Protein AF-A0A966FH39-F1 (afdb_monomer_lite)

Foldseek 3Di:
DDDDDDDDDPDDPPPPPPDDDDDDPPPVVLPQDWKDWDWDWDAQDPQKIKIKIFIPAFFDPPQADPVQKDKDQWDKDDWDDPDRGMIMIMTRGNDQKMKIKGDWQRTGHPSRHTRHDMYMDMDGRDPDPDDDDDDDDPPPPPPPPPDPDDDPPDPPDPDDDD

Secondary structure (DSSP, 8-state):
--------------------------------PPP-EEEEEPPPBTTBEEEEEEESSPBPTT---GGG-EEESEEEEEEEEEETTEEEEEEEESSSEEEEEE-TTS-BBTT-PBP-S-EEEEEE----SS-----S--------------------------

Structure (mmCIF, N/CA/C/O backbone):
data_AF-A0A966FH39-F1
#
_entry.id   AF-A0A966FH39-F1
#
loop_
_atom_site.group_PDB
_atom_site.id
_atom_site.type_symbol
_atom_site.label_atom_id
_atom_site.label_alt_id
_atom_site.label_comp_id
_atom_site.label_asym_id
_atom_site.label_entity_id
_atom_site.label_seq_id
_atom_site.pdbx_PDB_ins_code
_atom_site.Cartn_x
_atom_site.Cartn_y
_atom_site.Cartn_z
_atom_site.occupancy
_atom_site.B_iso_or_equiv
_atom_site.auth_seq_id
_atom_site.auth_comp_id
_atom_site.auth_asym_id
_atom_site.auth_atom_id
_atom_site.pdbx_PDB_model_num
ATOM 1 N N . MET A 1 1 ? 26.822 64.913 -36.883 1.00 42.3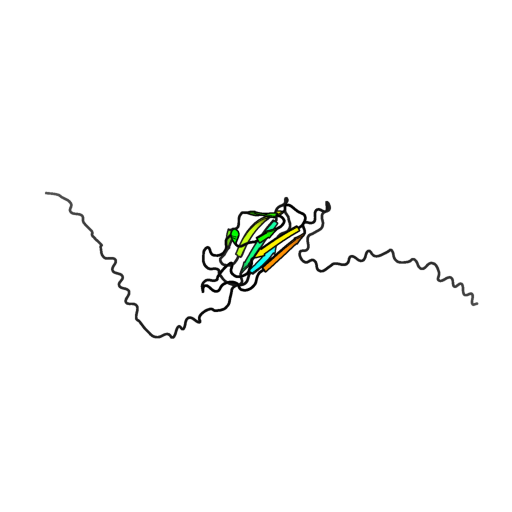4 1 MET A N 1
ATOM 2 C CA . MET A 1 1 ? 25.726 63.938 -37.001 1.00 42.34 1 MET A CA 1
ATOM 3 C C . MET A 1 1 ? 26.036 62.758 -36.101 1.00 42.34 1 MET A C 1
ATOM 5 O O . MET A 1 1 ? 26.678 61.799 -36.501 1.00 42.34 1 MET A O 1
ATOM 9 N N . ASP A 1 2 ? 25.651 62.903 -34.849 1.00 48.69 2 ASP A N 1
ATOM 10 C CA . ASP A 1 2 ? 25.350 61.821 -33.927 1.00 48.69 2 ASP A CA 1
ATOM 11 C C . ASP A 1 2 ? 24.225 60.941 -34.497 1.00 48.69 2 ASP A C 1
ATOM 13 O O . ASP A 1 2 ? 23.175 61.457 -34.869 1.00 48.69 2 ASP A O 1
ATOM 17 N N . HIS A 1 3 ? 24.432 59.624 -34.565 1.00 37.72 3 HIS A N 1
ATOM 18 C CA . HIS A 1 3 ? 23.411 58.666 -34.138 1.00 37.72 3 HIS A CA 1
ATOM 19 C C . HIS A 1 3 ? 23.969 57.248 -33.955 1.00 37.72 3 HIS A C 1
ATOM 21 O O . HIS A 1 3 ? 24.746 56.723 -34.747 1.00 37.72 3 HIS A O 1
ATOM 27 N N . PHE A 1 4 ? 23.527 56.675 -32.842 1.00 50.47 4 PHE A N 1
ATOM 28 C CA . PHE A 1 4 ? 23.695 55.329 -32.314 1.00 50.47 4 PHE A CA 1
ATOM 29 C C . PHE A 1 4 ? 23.419 54.206 -33.331 1.00 50.47 4 PHE A C 1
ATOM 31 O O . PHE A 1 4 ? 22.412 54.239 -34.031 1.00 50.47 4 PHE A O 1
ATOM 38 N N . GLY A 1 5 ? 24.226 53.140 -33.296 1.00 47.72 5 GLY A N 1
ATOM 39 C CA . GLY A 1 5 ? 23.972 51.891 -34.023 1.00 47.72 5 GLY A CA 1
ATOM 40 C C . GLY A 1 5 ? 24.351 50.660 -33.199 1.00 47.72 5 GLY A C 1
ATOM 41 O O . GLY A 1 5 ? 25.388 50.049 -33.422 1.00 47.72 5 GLY A O 1
ATOM 42 N N . LYS A 1 6 ? 23.512 50.309 -32.218 1.00 52.12 6 LYS A N 1
ATOM 43 C CA . LYS A 1 6 ? 23.516 49.004 -31.535 1.00 52.12 6 LYS A CA 1
ATOM 44 C C . LYS A 1 6 ? 23.023 47.930 -32.506 1.00 52.12 6 LYS A C 1
ATOM 46 O O . LYS A 1 6 ? 21.920 48.090 -33.007 1.00 52.12 6 LYS A O 1
ATOM 51 N N . THR A 1 7 ? 23.729 46.807 -32.654 1.00 44.34 7 THR A N 1
ATOM 52 C CA . THR A 1 7 ? 23.124 45.457 -32.661 1.00 44.34 7 THR A CA 1
ATOM 53 C C . THR A 1 7 ? 24.218 44.416 -32.386 1.00 44.34 7 THR A C 1
ATOM 55 O O . THR A 1 7 ? 25.069 44.147 -33.226 1.00 44.34 7 THR A O 1
ATOM 58 N N . PHE A 1 8 ? 24.196 43.834 -31.188 1.00 50.56 8 PHE A N 1
ATOM 59 C CA . PHE A 1 8 ? 24.946 42.632 -30.828 1.00 50.56 8 PHE A CA 1
ATOM 60 C C . PHE A 1 8 ? 24.008 41.452 -31.129 1.00 50.56 8 PHE A C 1
ATOM 62 O O . PHE A 1 8 ? 23.014 41.286 -30.425 1.00 50.56 8 PHE A O 1
ATOM 69 N N . ILE A 1 9 ? 24.257 40.675 -32.187 1.00 50.03 9 ILE A N 1
ATOM 70 C CA . ILE A 1 9 ? 23.562 39.395 -32.404 1.00 50.03 9 ILE A CA 1
ATOM 71 C C . ILE A 1 9 ? 24.564 38.278 -32.109 1.00 50.03 9 ILE A C 1
ATOM 73 O O . ILE A 1 9 ? 25.322 37.870 -32.983 1.00 50.03 9 ILE A O 1
ATOM 77 N N . LEU A 1 10 ? 24.570 37.777 -30.870 1.00 44.41 10 LEU A N 1
ATOM 78 C CA . LEU A 1 10 ? 25.047 36.420 -30.592 1.00 44.41 10 LEU A CA 1
ATOM 79 C C . LEU A 1 10 ? 23.887 35.473 -30.897 1.00 44.41 10 LEU A C 1
ATOM 81 O O . LEU A 1 10 ? 23.001 35.275 -30.073 1.00 44.41 10 LEU A O 1
ATOM 85 N N . SER A 1 11 ? 23.885 34.907 -32.098 1.00 63.06 11 SER A N 1
ATOM 86 C CA . SER A 1 11 ? 22.965 33.840 -32.480 1.00 63.06 11 SER A CA 1
ATOM 87 C C . SER A 1 11 ? 23.739 32.774 -33.229 1.00 63.06 11 SER A C 1
ATOM 89 O O . SER A 1 11 ? 23.832 32.845 -34.445 1.00 63.06 11 SER A O 1
ATOM 91 N N . THR A 1 12 ? 24.272 31.807 -32.482 1.00 44.66 12 THR A N 1
ATOM 92 C CA . THR A 1 12 ? 24.313 30.380 -32.845 1.00 44.66 12 THR A CA 1
ATOM 93 C C . THR A 1 12 ? 24.775 29.597 -31.615 1.00 44.66 12 THR A C 1
ATOM 95 O O . THR A 1 12 ? 25.971 29.443 -31.374 1.00 44.66 12 THR A O 1
ATOM 98 N N . CYS A 1 13 ? 23.830 29.088 -30.823 1.00 37.22 13 CYS A N 1
ATOM 99 C CA . CYS A 1 13 ? 24.097 28.010 -29.871 1.00 37.22 13 CYS A CA 1
ATOM 100 C C . CYS A 1 13 ? 24.200 26.696 -30.665 1.00 37.22 13 CYS A C 1
ATOM 102 O O . CYS A 1 13 ? 23.274 25.891 -30.681 1.00 37.22 13 CYS A O 1
ATOM 104 N N . ALA A 1 14 ? 25.286 26.525 -31.421 1.00 50.12 14 ALA A N 1
ATOM 105 C CA . ALA A 1 14 ? 25.568 25.293 -32.148 1.00 50.12 14 ALA A CA 1
ATOM 106 C C . ALA A 1 14 ? 26.496 24.414 -31.300 1.00 50.12 14 ALA A C 1
ATOM 108 O O . ALA A 1 14 ? 27.688 24.297 -31.573 1.00 50.12 14 ALA A O 1
ATOM 109 N N . LEU A 1 15 ? 25.948 23.794 -30.251 1.00 38.47 15 LEU A N 1
ATOM 110 C CA . LEU A 1 15 ? 26.581 22.634 -29.622 1.00 38.47 15 LEU A CA 1
ATOM 111 C C . LEU A 1 15 ? 26.320 21.407 -30.504 1.00 38.47 15 LEU A C 1
ATOM 113 O O . LEU A 1 15 ? 25.442 20.595 -30.234 1.00 38.47 15 LEU A O 1
ATOM 117 N N . ALA A 1 16 ? 27.101 21.265 -31.574 1.00 48.22 16 ALA A N 1
ATOM 118 C CA . ALA A 1 16 ? 27.318 19.959 -32.180 1.00 48.22 16 ALA A CA 1
ATOM 119 C C . ALA A 1 16 ? 28.343 19.224 -31.306 1.00 48.22 16 ALA A C 1
ATOM 121 O O . ALA A 1 16 ? 29.545 19.252 -31.564 1.00 48.22 16 ALA A O 1
ATOM 122 N N . ALA A 1 17 ? 27.871 18.625 -30.212 1.00 45.34 17 ALA A N 1
ATOM 123 C CA . ALA A 1 17 ? 28.667 17.656 -29.482 1.00 45.34 17 ALA A CA 1
ATOM 124 C C . ALA A 1 17 ? 28.794 16.413 -30.370 1.00 45.34 17 ALA A C 1
ATOM 126 O O . ALA A 1 17 ? 27.875 15.603 -30.474 1.00 45.34 17 ALA A O 1
ATOM 127 N N . SER A 1 18 ? 29.933 16.302 -31.050 1.00 50.22 18 SER A N 1
ATOM 128 C CA . SER A 1 18 ? 30.400 15.079 -31.690 1.00 50.22 18 SER A CA 1
ATOM 129 C C . SER A 1 18 ? 30.499 13.980 -30.632 1.00 50.22 18 SER A C 1
ATOM 131 O O . SER A 1 18 ? 31.521 13.858 -29.958 1.00 50.22 18 SER A O 1
ATOM 133 N N . LEU A 1 19 ? 29.436 13.196 -30.445 1.00 46.41 19 LEU A N 1
ATOM 134 C CA . LEU A 1 19 ? 29.498 12.026 -29.582 1.00 46.41 19 LEU A CA 1
ATOM 135 C C . LEU A 1 19 ? 30.052 10.862 -30.404 1.00 46.41 19 LEU A C 1
ATOM 137 O O . LEU A 1 19 ? 29.390 10.314 -31.284 1.00 46.41 19 LEU A O 1
ATOM 141 N N . LEU A 1 20 ? 31.318 10.555 -30.137 1.00 46.91 20 LEU A N 1
ATOM 142 C CA . LEU A 1 20 ? 32.035 9.388 -30.628 1.00 46.91 20 LEU A CA 1
ATOM 143 C C . LEU A 1 20 ? 31.190 8.130 -30.396 1.00 46.91 20 LEU A C 1
ATOM 145 O O . LEU A 1 20 ? 30.851 7.785 -29.265 1.00 46.91 20 LEU A O 1
ATOM 149 N N . ILE A 1 21 ? 30.854 7.455 -31.488 1.00 62.19 21 ILE A N 1
ATOM 150 C CA . ILE A 1 21 ? 30.258 6.127 -31.473 1.00 62.19 21 ILE A CA 1
ATOM 151 C C . ILE A 1 21 ? 31.360 5.089 -31.223 1.00 62.19 21 ILE A C 1
ATOM 153 O O . ILE A 1 21 ? 32.401 5.107 -31.878 1.00 62.19 21 ILE A O 1
ATOM 157 N N . SER A 1 22 ? 31.036 4.139 -30.343 1.00 67.50 22 SER A N 1
ATOM 158 C CA . SER A 1 22 ? 31.630 2.805 -30.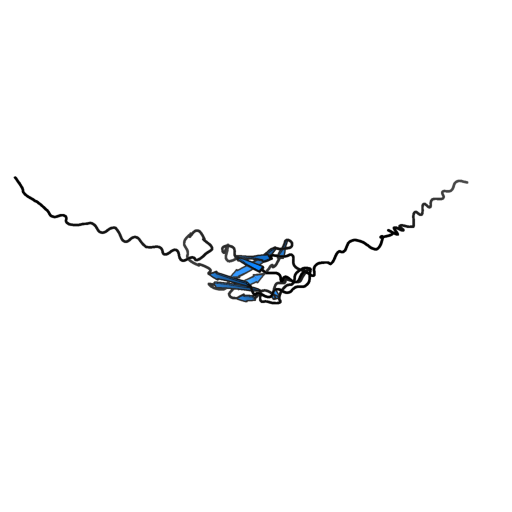175 1.00 67.50 22 SER A CA 1
ATOM 159 C C . SER A 1 22 ? 32.711 2.606 -29.101 1.00 67.50 22 SER A C 1
ATOM 161 O O . SER A 1 22 ? 33.612 3.416 -28.917 1.00 67.50 22 SER A O 1
ATOM 163 N N . ALA A 1 23 ? 32.622 1.423 -28.476 1.00 58.34 23 ALA A N 1
ATOM 164 C CA . ALA A 1 23 ? 33.556 0.773 -27.549 1.00 58.34 23 ALA A CA 1
ATOM 165 C C . ALA A 1 23 ? 33.416 1.054 -26.036 1.00 58.34 23 ALA A C 1
ATOM 167 O O . ALA A 1 23 ? 34.362 1.423 -25.350 1.00 58.34 23 ALA A O 1
ATOM 168 N N . CYS A 1 24 ? 32.265 0.686 -25.479 1.00 48.34 24 CYS A N 1
ATOM 169 C CA . CYS A 1 24 ? 32.246 -0.198 -24.311 1.00 48.34 24 CYS A CA 1
ATOM 170 C C . CYS A 1 24 ? 31.037 -1.120 -24.479 1.00 48.34 24 CYS A C 1
ATOM 172 O O . CYS A 1 24 ? 29.958 -0.647 -24.826 1.00 48.34 24 CYS A O 1
ATOM 174 N N . GLY A 1 25 ? 31.219 -2.429 -24.316 1.00 51.03 25 GLY A N 1
ATOM 175 C CA . GLY A 1 25 ? 30.153 -3.429 -24.374 1.00 51.03 25 GLY A CA 1
ATOM 176 C C . GLY A 1 25 ? 29.161 -3.276 -23.222 1.00 51.03 25 GLY A C 1
ATOM 177 O O . GLY A 1 25 ? 29.096 -4.130 -22.347 1.00 51.03 25 GLY A O 1
ATOM 178 N N . GLY A 1 26 ? 28.393 -2.190 -23.216 1.00 53.69 26 GLY A N 1
ATOM 179 C CA . GLY A 1 26 ? 27.252 -1.992 -22.340 1.00 53.69 26 GLY A CA 1
ATOM 180 C C . GLY A 1 26 ? 26.084 -2.806 -22.865 1.00 53.69 26 GLY A C 1
ATOM 181 O O . GLY A 1 26 ? 25.132 -2.253 -23.404 1.00 53.69 26 GLY A O 1
ATOM 182 N N . GLY A 1 27 ? 26.158 -4.130 -22.736 1.00 50.12 27 GLY A N 1
ATOM 183 C CA . GLY A 1 27 ? 24.926 -4.883 -22.604 1.00 50.12 27 GLY A CA 1
ATOM 184 C C . GLY A 1 27 ? 24.245 -4.320 -21.368 1.00 50.12 27 GLY A C 1
ATOM 185 O O . GLY A 1 27 ? 24.687 -4.609 -20.258 1.00 50.12 27 GLY A O 1
ATOM 186 N N . SER A 1 28 ? 23.242 -3.456 -21.545 1.00 58.22 28 SER A N 1
ATOM 187 C CA . SER A 1 28 ? 22.274 -3.197 -20.489 1.00 58.22 28 SER A CA 1
ATOM 188 C C . SER A 1 28 ? 21.752 -4.571 -20.125 1.00 58.22 28 SER A C 1
ATOM 190 O O . SER A 1 28 ? 21.013 -5.164 -20.911 1.00 58.22 28 SER A O 1
ATOM 192 N N . ALA A 1 29 ? 22.245 -5.140 -19.025 1.00 65.12 29 ALA A N 1
ATOM 193 C CA . ALA A 1 29 ? 21.696 -6.371 -18.501 1.00 65.12 29 ALA A CA 1
ATOM 194 C C . ALA A 1 29 ? 20.199 -6.102 -18.390 1.00 65.12 29 ALA A C 1
ATOM 196 O O . ALA A 1 29 ? 19.802 -5.185 -17.672 1.00 65.12 29 ALA A O 1
ATOM 197 N N . THR A 1 30 ? 19.401 -6.777 -19.220 1.00 79.50 30 THR A N 1
ATOM 198 C CA . THR A 1 30 ? 17.959 -6.586 -19.206 1.00 79.50 30 THR A CA 1
ATOM 199 C C . THR A 1 30 ? 17.521 -6.963 -17.808 1.00 79.50 30 THR A C 1
ATOM 201 O O . THR A 1 30 ? 17.665 -8.115 -17.391 1.00 79.50 30 THR A O 1
ATOM 204 N N . ASP A 1 31 ? 17.094 -5.964 -17.053 1.00 87.06 31 ASP A N 1
ATOM 205 C CA . ASP A 1 31 ? 16.553 -6.190 -15.735 1.00 87.06 31 ASP A CA 1
ATOM 206 C C . ASP A 1 31 ? 15.247 -6.949 -15.931 1.00 87.06 31 ASP A C 1
ATOM 208 O O . ASP A 1 31 ? 14.328 -6.460 -16.576 1.00 87.06 31 ASP A O 1
ATOM 212 N N . THR A 1 32 ? 15.219 -8.183 -15.441 1.00 90.69 32 THR A N 1
ATOM 213 C CA . THR A 1 32 ? 14.084 -9.111 -15.547 1.00 90.69 32 THR A CA 1
ATOM 214 C C . THR A 1 32 ? 13.513 -9.444 -14.172 1.00 90.69 32 THR A C 1
ATOM 216 O O . THR A 1 32 ? 12.657 -10.319 -14.046 1.00 90.69 32 THR A O 1
ATOM 219 N N . VAL A 1 33 ? 14.017 -8.789 -13.119 1.00 92.62 33 VAL A N 1
ATOM 220 C CA . VAL A 1 33 ? 13.631 -9.085 -11.743 1.00 92.62 33 VAL A CA 1
ATOM 221 C C . VAL A 1 33 ? 12.411 -8.239 -11.390 1.00 92.62 33 VAL A C 1
ATOM 223 O O . VAL A 1 33 ? 12.539 -7.015 -11.340 1.00 92.62 33 VAL A O 1
ATOM 226 N N . PRO A 1 34 ? 11.253 -8.856 -11.097 1.00 92.50 34 PRO A N 1
ATOM 227 C CA . PRO A 1 34 ? 10.048 -8.115 -10.756 1.00 92.50 34 PRO A CA 1
ATOM 228 C C . PRO A 1 34 ? 10.190 -7.382 -9.411 1.00 92.50 34 PRO A C 1
ATOM 230 O O . PRO A 1 34 ? 10.852 -7.890 -8.494 1.00 92.50 34 PRO A O 1
ATOM 233 N N . PRO A 1 35 ? 9.541 -6.218 -9.252 1.00 94.19 35 PRO A N 1
ATOM 234 C CA . PRO A 1 35 ? 9.519 -5.494 -7.994 1.00 94.19 35 PRO A CA 1
ATOM 235 C C . PRO A 1 35 ? 8.575 -6.169 -6.986 1.00 94.19 35 PRO A C 1
ATOM 237 O O . PRO A 1 35 ? 7.619 -6.865 -7.339 1.00 94.19 35 PRO A O 1
ATOM 240 N N . THR A 1 36 ? 8.840 -5.947 -5.703 1.00 94.44 36 THR A N 1
ATOM 241 C CA . THR A 1 36 ? 8.039 -6.416 -4.569 1.00 94.44 36 THR A CA 1
ATOM 242 C C . THR A 1 36 ? 7.709 -5.254 -3.641 1.00 94.44 36 THR A C 1
ATOM 244 O O . THR A 1 36 ? 8.389 -4.227 -3.643 1.00 94.44 36 THR A O 1
ATOM 247 N N . VAL A 1 37 ? 6.649 -5.417 -2.847 1.00 95.94 37 VAL A N 1
ATOM 248 C CA . VAL A 1 37 ? 6.191 -4.406 -1.892 1.00 95.94 37 VAL A CA 1
ATOM 249 C C . VAL A 1 37 ? 5.948 -5.026 -0.523 1.00 95.94 37 VAL A C 1
ATOM 251 O O . VAL A 1 37 ? 5.331 -6.085 -0.400 1.00 95.94 37 VAL A O 1
ATOM 254 N N . ALA A 1 38 ? 6.414 -4.345 0.516 1.00 96.12 38 ALA A N 1
ATOM 255 C CA . ALA A 1 38 ? 6.073 -4.621 1.901 1.00 96.12 38 ALA A CA 1
ATOM 256 C C . ALA A 1 38 ? 5.069 -3.576 2.399 1.00 96.12 38 ALA A C 1
ATOM 258 O O . ALA A 1 38 ? 5.275 -2.374 2.225 1.00 96.12 38 ALA A O 1
ATOM 259 N N . ILE A 1 39 ? 3.987 -4.034 3.032 1.00 96.81 39 ILE A N 1
ATOM 260 C CA . ILE A 1 39 ? 2.927 -3.173 3.564 1.00 96.81 39 ILE A CA 1
ATOM 261 C C . ILE A 1 39 ? 3.002 -3.193 5.090 1.00 96.81 39 ILE A C 1
ATOM 263 O O . ILE A 1 39 ? 2.864 -4.244 5.719 1.00 96.81 39 ILE A O 1
ATOM 267 N N . THR A 1 40 ? 3.184 -2.020 5.688 1.00 95.38 40 THR A N 1
ATOM 268 C CA . THR A 1 40 ? 3.190 -1.830 7.144 1.00 95.38 40 THR A CA 1
ATOM 269 C C . THR A 1 40 ? 2.151 -0.794 7.549 1.00 95.38 40 THR A C 1
ATOM 271 O O . THR A 1 40 ? 1.810 0.088 6.765 1.00 95.38 40 THR A O 1
ATOM 274 N N . SER A 1 41 ? 1.638 -0.895 8.773 1.00 93.94 41 SER A N 1
ATOM 275 C CA . SER A 1 41 ? 0.642 0.027 9.320 1.00 93.94 41 SER A CA 1
ATOM 276 C C . SER A 1 41 ? 1.159 0.692 10.591 1.00 93.94 41 SER A C 1
ATOM 278 O O . SER A 1 41 ? 1.818 0.052 11.413 1.00 93.94 41 SER A O 1
ATOM 280 N N . SER A 1 42 ? 0.812 1.959 10.797 1.00 90.94 42 SER A N 1
ATOM 281 C CA . SER A 1 42 ? 0.952 2.608 12.100 1.00 90.94 42 SER A CA 1
ATOM 282 C C . SER A 1 42 ? -0.088 2.085 13.096 1.00 90.94 42 SER A C 1
ATOM 284 O O . SER A 1 42 ? -1.060 1.427 12.723 1.00 90.94 42 SER A O 1
ATOM 286 N N . ALA A 1 43 ? 0.063 2.452 14.370 1.00 84.81 43 ALA A N 1
ATOM 287 C CA . ALA A 1 43 ? -1.059 2.405 15.303 1.00 84.81 43 ALA A CA 1
ATOM 288 C C . ALA A 1 43 ? -2.183 3.349 14.835 1.00 84.81 43 ALA A C 1
ATOM 290 O O . ALA A 1 43 ? -1.923 4.343 14.142 1.00 84.81 43 ALA A O 1
ATOM 291 N N . ALA A 1 44 ? -3.422 3.037 15.217 1.00 85.44 44 ALA A N 1
ATOM 292 C CA . ALA A 1 44 ? -4.553 3.922 14.986 1.00 85.44 44 ALA A CA 1
ATOM 293 C C . ALA A 1 44 ? -4.460 5.138 15.919 1.00 85.44 44 ALA A C 1
ATOM 295 O O . ALA A 1 44 ? -4.446 4.993 17.138 1.00 85.44 44 ALA A O 1
ATOM 296 N N . THR A 1 45 ? -4.433 6.338 15.345 1.00 83.62 45 THR A N 1
ATOM 297 C CA . THR A 1 45 ? -4.390 7.610 16.073 1.00 83.62 45 THR A CA 1
ATOM 298 C C . THR A 1 45 ? -5.605 8.429 15.667 1.00 83.62 45 THR A C 1
ATOM 300 O O . THR A 1 45 ? -5.783 8.715 14.485 1.00 83.62 45 THR A O 1
ATOM 303 N N . ASN A 1 46 ? -6.458 8.792 16.630 1.00 83.69 46 ASN A N 1
ATOM 304 C CA . ASN A 1 46 ? -7.708 9.527 16.378 1.00 83.69 46 ASN A CA 1
ATOM 305 C C . ASN A 1 46 ? -8.588 8.873 15.291 1.00 83.69 46 ASN A C 1
ATOM 307 O O . ASN A 1 46 ? -9.124 9.551 14.417 1.00 83.69 46 ASN A O 1
ATOM 311 N N . GLY A 1 47 ? -8.686 7.538 15.298 1.00 84.88 47 GLY A N 1
ATOM 312 C CA . GLY A 1 47 ? -9.482 6.794 14.315 1.00 84.88 47 GLY A CA 1
ATOM 313 C C . GLY A 1 47 ? -8.890 6.767 12.902 1.00 84.88 47 GLY A C 1
ATOM 314 O O . GLY A 1 47 ? -9.608 6.492 11.950 1.00 84.88 47 GLY A O 1
ATOM 315 N N . THR A 1 48 ? -7.598 7.058 12.741 1.00 90.81 48 THR A N 1
ATOM 316 C CA . THR A 1 48 ? -6.903 7.021 11.448 1.00 90.81 48 THR A CA 1
ATOM 317 C C . THR A 1 48 ? -5.639 6.173 11.536 1.00 90.81 48 THR A C 1
ATOM 319 O O . THR A 1 48 ? -4.933 6.201 12.542 1.00 90.81 48 THR A O 1
ATOM 322 N N . VAL A 1 49 ? -5.341 5.428 10.474 1.00 93.56 49 VAL A N 1
ATOM 323 C CA . VAL A 1 49 ? -4.161 4.566 10.340 1.00 93.56 49 VAL A CA 1
ATOM 324 C C . VAL A 1 49 ? -3.365 4.999 9.115 1.00 93.56 49 VAL A C 1
ATOM 326 O O . VAL A 1 49 ? -3.937 5.226 8.052 1.00 93.56 49 VAL A O 1
ATOM 329 N N . ILE A 1 50 ? -2.043 5.083 9.241 1.00 95.31 50 ILE A N 1
ATOM 330 C CA . ILE A 1 50 ? -1.149 5.338 8.112 1.00 95.31 50 ILE A CA 1
ATOM 331 C C . ILE A 1 50 ? -0.544 4.018 7.654 1.00 95.31 50 ILE A C 1
ATOM 333 O O . ILE A 1 50 ? 0.164 3.357 8.414 1.00 95.31 50 ILE A O 1
ATOM 337 N N . TYR A 1 51 ? -0.789 3.662 6.401 1.00 96.44 51 TYR A N 1
ATOM 338 C CA . TYR A 1 51 ? -0.130 2.551 5.732 1.00 96.44 51 TYR A CA 1
ATOM 339 C C . TYR A 1 51 ? 1.098 3.053 4.981 1.00 96.44 51 TYR A C 1
ATOM 341 O O . TYR A 1 51 ? 1.046 4.085 4.313 1.00 96.44 51 TYR A O 1
ATOM 349 N N . THR A 1 52 ? 2.202 2.322 5.107 1.00 97.00 52 THR A N 1
ATOM 350 C CA . THR A 1 52 ? 3.448 2.571 4.380 1.00 97.00 52 THR A CA 1
ATOM 351 C C . THR A 1 52 ? 3.731 1.388 3.469 1.00 97.00 52 THR A C 1
ATOM 353 O O . THR A 1 52 ? 3.772 0.243 3.925 1.00 97.00 52 THR A O 1
ATOM 356 N N . PHE A 1 53 ? 3.932 1.690 2.192 1.00 97.19 53 PHE A N 1
ATOM 357 C CA . PHE A 1 53 ? 4.327 0.752 1.152 1.00 97.19 53 PHE A CA 1
ATOM 358 C C . PHE A 1 53 ? 5.810 0.965 0.882 1.00 97.19 53 PHE A C 1
ATOM 360 O O . PHE A 1 53 ? 6.200 2.069 0.507 1.00 97.19 53 PHE A O 1
ATOM 367 N N . ALA A 1 54 ? 6.619 -0.064 1.114 1.00 96.44 54 ALA A N 1
ATOM 368 C CA . ALA A 1 54 ? 8.054 -0.048 0.861 1.00 96.44 54 ALA A CA 1
ATOM 369 C C . ALA A 1 54 ? 8.372 -0.996 -0.295 1.00 96.44 54 ALA A C 1
ATOM 371 O O . ALA A 1 54 ? 8.133 -2.202 -0.193 1.00 96.44 54 ALA A O 1
ATOM 372 N N . PHE A 1 55 ? 8.887 -0.446 -1.387 1.00 95.44 55 PHE A N 1
ATOM 373 C CA . PHE A 1 55 ? 9.270 -1.184 -2.581 1.00 95.44 55 PHE A CA 1
ATOM 374 C C . PHE A 1 55 ? 10.756 -1.539 -2.528 1.00 95.44 55 PHE A C 1
ATOM 376 O O . PHE A 1 55 ? 11.582 -0.753 -2.070 1.00 95.44 55 PHE A O 1
ATOM 383 N N . ASN A 1 56 ? 11.121 -2.727 -3.009 1.00 93.62 56 ASN A N 1
ATOM 384 C CA . ASN A 1 56 ? 12.529 -3.138 -3.083 1.00 93.62 56 ASN A CA 1
ATOM 385 C C . ASN A 1 56 ? 13.293 -2.496 -4.259 1.00 93.62 56 ASN A C 1
ATOM 387 O O . ASN A 1 56 ? 14.511 -2.652 -4.351 1.00 93.62 56 ASN A O 1
ATOM 391 N N . LYS A 1 57 ? 12.574 -1.832 -5.170 1.00 92.25 57 LYS A N 1
ATOM 392 C C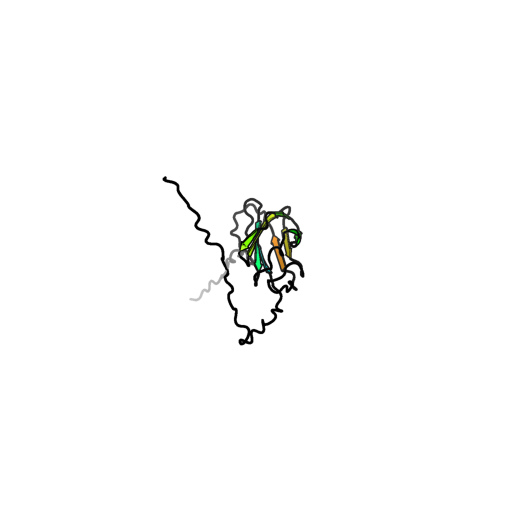A . LYS A 1 57 ? 13.076 -1.173 -6.379 1.00 92.25 57 LYS A CA 1
ATOM 393 C C . LYS A 1 57 ? 12.285 0.109 -6.625 1.00 92.25 57 LYS A C 1
ATOM 395 O O . LYS A 1 57 ? 11.142 0.228 -6.189 1.00 92.25 57 LYS A O 1
ATOM 400 N N . GLU A 1 58 ? 12.902 1.048 -7.333 1.00 93.25 58 GLU A N 1
ATOM 401 C CA . GLU A 1 58 ? 12.219 2.251 -7.809 1.00 93.25 58 GLU A CA 1
ATOM 402 C C . GLU A 1 58 ? 11.160 1.889 -8.855 1.00 93.25 58 GLU A C 1
ATOM 404 O O . GLU A 1 58 ? 11.401 1.066 -9.745 1.00 93.25 58 GLU A O 1
ATOM 409 N N . LEU A 1 59 ? 9.986 2.504 -8.720 1.00 92.75 59 LEU A N 1
ATOM 410 C CA . LEU A 1 59 ? 8.867 2.298 -9.630 1.00 92.75 59 LEU A CA 1
ATOM 411 C C . LEU A 1 59 ? 8.947 3.236 -10.829 1.00 92.75 59 LEU A C 1
ATOM 413 O O . LEU A 1 59 ? 9.401 4.376 -10.714 1.00 92.75 59 LEU A O 1
ATOM 417 N N . ALA A 1 60 ? 8.422 2.788 -11.966 1.00 90.81 60 ALA A N 1
ATOM 418 C CA . ALA A 1 60 ? 8.151 3.692 -13.069 1.00 90.81 60 ALA A CA 1
ATOM 419 C C . ALA A 1 60 ? 7.141 4.770 -12.639 1.00 90.81 60 ALA A C 1
ATOM 421 O O . ALA A 1 60 ? 6.234 4.538 -11.831 1.00 90.81 60 ALA A O 1
ATOM 422 N N . ALA A 1 61 ? 7.326 5.988 -13.149 1.00 87.44 61 ALA A N 1
ATOM 423 C CA . ALA A 1 61 ? 6.524 7.133 -12.738 1.00 87.44 61 ALA A CA 1
ATOM 424 C C . ALA A 1 61 ? 5.028 6.885 -12.992 1.00 87.44 61 ALA A C 1
ATOM 426 O O . ALA A 1 61 ? 4.643 6.404 -14.055 1.00 87.44 61 ALA A O 1
ATOM 427 N N . ASN A 1 62 ? 4.188 7.254 -12.019 1.00 86.06 62 ASN A N 1
ATOM 428 C CA . ASN A 1 62 ? 2.723 7.171 -12.102 1.00 86.06 62 ASN A CA 1
ATOM 429 C C . ASN A 1 62 ? 2.137 5.752 -12.240 1.00 86.06 62 ASN A C 1
ATOM 431 O O . ASN A 1 62 ? 0.969 5.625 -12.595 1.00 86.06 62 ASN A O 1
ATOM 435 N N . THR A 1 63 ? 2.905 4.703 -11.938 1.00 87.88 63 THR A N 1
ATOM 436 C CA . THR A 1 63 ? 2.440 3.307 -12.062 1.00 87.88 63 THR A CA 1
ATOM 437 C C . THR A 1 63 ? 1.755 2.765 -10.814 1.00 87.88 63 THR A C 1
ATOM 439 O O . THR A 1 63 ? 1.078 1.752 -10.898 1.00 87.88 63 THR A O 1
ATOM 442 N N . PHE A 1 64 ? 1.903 3.429 -9.665 1.00 94.38 64 PHE A N 1
ATOM 443 C CA . PHE A 1 64 ? 1.252 3.035 -8.419 1.00 94.38 64 PHE A CA 1
ATOM 444 C C . PHE A 1 64 ? 0.264 4.112 -7.972 1.00 94.38 64 PHE A C 1
ATOM 446 O O . PHE A 1 64 ? 0.666 5.183 -7.504 1.00 94.38 64 PHE A O 1
ATOM 453 N N . VAL A 1 65 ? -1.030 3.828 -8.134 1.00 94.94 65 VAL A N 1
ATOM 454 C CA . VAL A 1 65 ? -2.128 4.739 -7.784 1.00 94.94 65 VAL A CA 1
ATOM 455 C C . VAL A 1 65 ? -3.086 4.118 -6.765 1.00 94.94 65 VAL A C 1
ATOM 457 O O . VAL A 1 65 ? -2.955 2.962 -6.367 1.00 94.94 65 VAL A O 1
ATOM 460 N N . LEU A 1 66 ? -4.045 4.909 -6.272 1.00 93.75 66 LEU A N 1
ATOM 461 C CA . LEU A 1 66 ? -4.958 4.470 -5.214 1.00 93.75 66 LEU A CA 1
ATOM 462 C C . LEU A 1 66 ? -5.852 3.310 -5.681 1.00 93.75 66 LEU A C 1
ATOM 464 O O . LEU A 1 66 ? -6.172 2.429 -4.888 1.00 93.75 66 LEU A O 1
ATOM 468 N N . GLU A 1 67 ? -6.211 3.279 -6.966 1.00 94.19 67 GLU A N 1
ATOM 469 C CA . GLU A 1 67 ? -7.014 2.223 -7.589 1.00 94.19 67 GLU A CA 1
ATOM 470 C C . GLU A 1 67 ? -6.317 0.853 -7.628 1.00 94.19 67 GLU A C 1
ATOM 472 O O . GLU A 1 67 ? -6.975 -0.180 -7.792 1.00 94.19 67 GLU A O 1
ATOM 477 N N . ASP A 1 68 ? -4.997 0.816 -7.452 1.00 94.69 68 ASP A N 1
ATOM 478 C CA . ASP A 1 68 ? -4.224 -0.424 -7.413 1.00 94.69 68 ASP A CA 1
ATOM 479 C C . ASP A 1 68 ? -4.257 -1.112 -6.049 1.00 94.69 68 ASP A C 1
ATOM 481 O O . ASP A 1 68 ? -3.834 -2.265 -5.916 1.00 94.69 68 ASP A O 1
ATOM 485 N N . ILE A 1 69 ? -4.793 -0.428 -5.038 1.00 96.25 69 ILE A N 1
ATOM 486 C CA . ILE A 1 69 ? -4.818 -0.874 -3.654 1.00 96.25 69 ILE A CA 1
ATOM 487 C C . ILE A 1 69 ? -6.242 -1.294 -3.291 1.00 96.25 69 ILE A C 1
ATOM 489 O O . ILE A 1 69 ? -7.188 -0.509 -3.339 1.00 96.25 69 ILE A O 1
ATOM 493 N N . LEU A 1 70 ? -6.399 -2.541 -2.858 1.00 96.56 70 LEU A N 1
ATOM 494 C CA . LEU A 1 70 ? -7.662 -3.049 -2.346 1.00 96.56 70 LEU A CA 1
ATOM 495 C C . LEU A 1 70 ? -7.720 -2.830 -0.834 1.00 96.56 70 LEU A C 1
ATOM 497 O O . LEU A 1 70 ? -6.955 -3.439 -0.084 1.00 96.56 70 LEU A O 1
ATOM 501 N N . VAL A 1 71 ? -8.642 -1.980 -0.382 1.00 96.19 71 VAL A N 1
ATOM 502 C CA . VAL A 1 71 ? -8.869 -1.719 1.045 1.00 96.19 71 VAL A CA 1
ATOM 503 C C . VAL A 1 71 ? -10.248 -2.217 1.452 1.00 96.19 71 VAL A C 1
ATOM 505 O O . VAL A 1 71 ? -11.257 -1.850 0.859 1.00 96.19 71 VAL A O 1
ATOM 508 N N . THR A 1 72 ? -10.287 -3.072 2.472 1.00 95.62 72 THR A N 1
ATOM 509 C CA . THR A 1 72 ? -11.516 -3.615 3.064 1.00 95.62 72 THR A CA 1
ATOM 510 C C . THR A 1 72 ? -11.584 -3.225 4.536 1.00 95.62 72 THR A C 1
ATOM 512 O O . THR A 1 72 ? -10.568 -3.256 5.228 1.00 95.62 72 THR A O 1
ATOM 515 N N . GLY A 1 73 ? -12.770 -2.856 5.027 1.00 92.38 73 GLY A N 1
ATOM 516 C CA . GLY A 1 73 ? -12.966 -2.460 6.429 1.00 92.38 73 GLY A CA 1
ATOM 517 C C . GLY A 1 73 ? -12.501 -1.037 6.770 1.00 92.38 73 GLY A C 1
ATOM 518 O O . GLY A 1 73 ? -12.443 -0.671 7.944 1.00 92.38 73 GLY A O 1
ATOM 519 N N . GLY A 1 74 ? -12.196 -0.219 5.761 1.00 93.81 74 GLY A N 1
ATOM 520 C CA . GLY A 1 74 ? -11.878 1.196 5.916 1.00 93.81 74 GLY A CA 1
ATOM 521 C C . GLY A 1 74 ? -11.922 1.954 4.593 1.00 93.81 74 GLY A C 1
ATOM 522 O O . GLY A 1 74 ? -11.995 1.353 3.522 1.00 93.81 74 GLY A O 1
ATOM 523 N N . THR A 1 75 ? -11.851 3.278 4.681 1.00 95.06 75 THR A N 1
ATOM 524 C CA . THR A 1 75 ? -11.788 4.184 3.529 1.00 95.06 75 THR A CA 1
ATOM 525 C C . THR A 1 75 ? -10.364 4.690 3.366 1.00 95.06 75 THR A C 1
ATOM 527 O O . THR A 1 75 ? -9.810 5.277 4.296 1.00 95.06 75 THR A O 1
ATOM 530 N N . ALA A 1 76 ? -9.778 4.476 2.191 1.00 94.81 76 ALA A N 1
ATOM 531 C CA . ALA A 1 76 ? -8.441 4.947 1.861 1.00 94.81 76 ALA A CA 1
ATOM 532 C C . ALA A 1 76 ? -8.472 6.327 1.200 1.00 94.81 76 ALA A C 1
ATOM 534 O O . ALA A 1 76 ? -9.281 6.583 0.311 1.00 94.81 76 ALA A O 1
ATOM 535 N N . VAL A 1 77 ? -7.570 7.206 1.626 1.00 95.19 77 VAL A N 1
ATOM 536 C CA . VAL A 1 77 ? -7.390 8.557 1.095 1.00 95.19 77 VAL A CA 1
ATOM 537 C C . VAL A 1 77 ? -5.910 8.933 1.086 1.00 95.19 77 VAL A C 1
ATOM 539 O O . VAL A 1 77 ? -5.089 8.347 1.795 1.00 95.19 77 VAL A O 1
ATOM 542 N N . ASN A 1 78 ? -5.577 9.968 0.313 1.00 93.25 78 ASN A N 1
ATOM 543 C CA . ASN A 1 78 ? -4.282 10.645 0.380 1.00 93.25 78 ASN A CA 1
ATOM 544 C C . ASN A 1 78 ? -3.076 9.704 0.162 1.00 93.25 78 ASN A C 1
ATOM 546 O O . ASN A 1 78 ? -2.121 9.733 0.941 1.00 93.25 78 ASN A O 1
ATOM 550 N N . LEU A 1 79 ? -3.116 8.862 -0.879 1.00 96.94 79 LEU A N 1
ATOM 551 C CA . LEU A 1 79 ? -1.921 8.145 -1.327 1.00 96.94 79 LEU A CA 1
ATOM 552 C C . LEU A 1 79 ? -0.911 9.164 -1.867 1.00 96.94 79 LEU A C 1
ATOM 554 O O . LEU A 1 79 ? -1.219 9.910 -2.795 1.00 96.94 79 LEU A O 1
ATOM 558 N N . SER A 1 80 ? 0.285 9.201 -1.291 1.00 95.31 80 SER A N 1
ATOM 559 C CA . SER A 1 80 ? 1.357 10.085 -1.733 1.00 95.31 80 SER A CA 1
ATOM 560 C C . SER A 1 80 ? 2.704 9.380 -1.727 1.00 95.31 80 SER A C 1
ATOM 562 O O . SER A 1 80 ? 3.029 8.622 -0.808 1.00 95.31 80 SER A O 1
ATOM 564 N N . GLN A 1 81 ? 3.517 9.692 -2.729 1.00 95.00 81 GLN A N 1
ATOM 565 C CA . GLN A 1 81 ? 4.910 9.278 -2.782 1.00 95.00 81 GLN A CA 1
ATOM 566 C C . GLN A 1 81 ? 5.727 10.070 -1.753 1.00 95.00 81 GLN A C 1
ATOM 568 O O . GLN A 1 81 ? 5.637 11.296 -1.695 1.00 95.00 81 GLN A O 1
ATOM 573 N N . VAL A 1 82 ? 6.497 9.368 -0.925 1.00 94.81 82 VAL A N 1
ATOM 574 C CA . VAL A 1 82 ? 7.449 9.966 0.025 1.00 94.81 82 VAL A CA 1
ATOM 575 C C . VAL A 1 82 ? 8.823 10.077 -0.624 1.00 94.81 82 VAL A C 1
ATOM 577 O O . VAL A 1 82 ? 9.475 11.111 -0.513 1.00 94.81 82 VAL A O 1
ATOM 580 N N . ASP A 1 83 ? 9.232 9.020 -1.324 1.00 93.75 83 ASP A N 1
ATOM 581 C CA . ASP A 1 83 ? 10.462 8.936 -2.107 1.00 93.75 83 ASP A CA 1
ATOM 582 C C . ASP A 1 83 ? 10.308 7.898 -3.237 1.00 93.75 83 ASP A C 1
ATOM 584 O O . ASP A 1 83 ? 9.230 7.337 -3.438 1.00 93.75 83 ASP A O 1
ATOM 588 N N . ALA A 1 84 ? 11.379 7.636 -3.987 1.00 90.31 84 ALA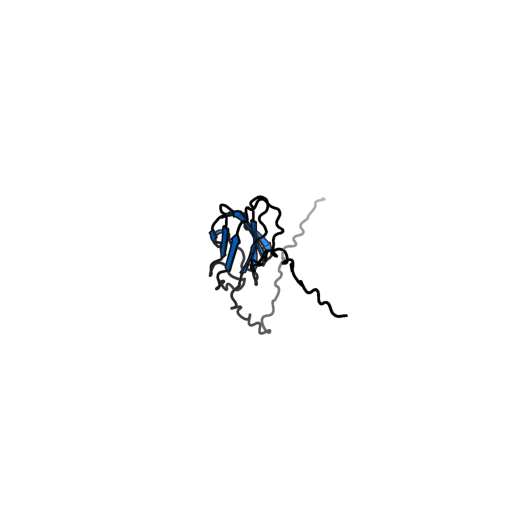 A N 1
ATOM 589 C CA . ALA A 1 84 ? 11.399 6.706 -5.121 1.00 90.31 84 ALA A CA 1
ATOM 590 C C . ALA A 1 84 ? 10.890 5.284 -4.793 1.00 90.31 84 ALA A C 1
ATOM 592 O O . ALA A 1 84 ? 10.421 4.573 -5.680 1.00 90.31 84 ALA A O 1
ATOM 593 N N . THR A 1 85 ? 10.961 4.876 -3.524 1.00 94.81 85 THR A N 1
ATOM 594 C CA . THR A 1 85 ? 10.669 3.513 -3.055 1.00 94.81 85 THR A CA 1
ATOM 595 C C . THR A 1 85 ? 9.640 3.448 -1.928 1.00 94.81 85 THR A C 1
ATOM 597 O O . THR A 1 85 ? 9.284 2.351 -1.499 1.00 94.81 85 THR A O 1
ATOM 600 N N . HIS A 1 86 ? 9.123 4.582 -1.449 1.00 95.31 86 HIS A N 1
ATOM 601 C CA . HIS A 1 86 ? 8.153 4.609 -0.356 1.00 95.31 86 HIS A CA 1
ATOM 602 C C . HIS A 1 86 ? 6.928 5.447 -0.683 1.00 95.31 86 HIS A C 1
ATOM 604 O O . HIS A 1 86 ? 7.019 6.607 -1.088 1.00 95.31 86 HIS A O 1
ATOM 610 N N . PHE A 1 87 ? 5.761 4.870 -0.413 1.00 96.81 87 PHE A N 1
ATOM 611 C CA . PHE A 1 87 ? 4.469 5.536 -0.518 1.00 96.81 87 PHE A CA 1
ATOM 612 C C . PHE A 1 87 ? 3.730 5.446 0.808 1.00 96.81 87 PHE A C 1
ATOM 614 O O . PHE A 1 87 ? 3.881 4.485 1.566 1.00 96.81 87 PHE A O 1
ATOM 621 N N . ARG A 1 88 ? 2.907 6.454 1.093 1.00 96.81 88 ARG A N 1
ATOM 622 C CA . ARG A 1 88 ? 2.057 6.486 2.283 1.00 96.81 88 ARG A CA 1
ATOM 623 C C . ARG A 1 88 ? 0.619 6.726 1.894 1.00 96.81 88 ARG A C 1
ATOM 625 O O . ARG A 1 88 ? 0.343 7.521 1.007 1.00 96.81 88 ARG A O 1
ATOM 632 N N . MET A 1 89 ? -0.276 6.042 2.587 1.00 97.12 89 MET A N 1
ATOM 633 C CA . MET A 1 89 ? -1.715 6.155 2.409 1.00 97.12 89 MET A CA 1
ATOM 634 C C . MET A 1 89 ? -2.379 6.261 3.768 1.00 97.12 89 MET A C 1
ATOM 636 O O . MET A 1 89 ? -2.005 5.563 4.713 1.00 97.12 89 MET A O 1
ATOM 640 N N . THR A 1 90 ? -3.392 7.105 3.852 1.00 96.44 90 THR A N 1
ATOM 641 C CA . THR A 1 90 ? -4.187 7.276 5.059 1.00 96.44 90 THR A CA 1
ATOM 642 C C . THR A 1 90 ? -5.450 6.439 4.937 1.00 96.44 90 THR A C 1
ATOM 644 O O . THR A 1 90 ? -6.150 6.514 3.933 1.00 96.44 90 THR A O 1
ATOM 647 N N . VAL A 1 91 ? -5.762 5.642 5.954 1.00 96.25 91 VAL A N 1
ATOM 648 C CA . VAL A 1 91 ? -6.993 4.851 6.007 1.00 96.25 91 VAL A CA 1
ATOM 649 C C . VAL A 1 91 ? -7.773 5.204 7.259 1.00 96.25 91 VAL A C 1
ATOM 651 O O . VAL A 1 91 ? -7.238 5.154 8.367 1.00 96.25 91 VAL A O 1
ATOM 654 N N . THR A 1 92 ? -9.052 5.518 7.086 1.00 95.06 92 THR A N 1
ATOM 655 C CA . THR A 1 92 ? -10.016 5.646 8.180 1.00 95.06 92 THR A CA 1
ATOM 656 C C . THR A 1 92 ? -10.755 4.315 8.321 1.00 95.06 92 THR A C 1
ATOM 658 O O . THR A 1 92 ? -11.537 3.970 7.432 1.00 95.06 92 THR A O 1
ATOM 661 N N . PRO A 1 93 ? -10.510 3.527 9.385 1.00 93.50 93 PRO A N 1
ATOM 662 C CA . PRO A 1 93 ? -11.233 2.285 9.623 1.00 93.50 93 PRO A CA 1
ATOM 663 C C . PRO A 1 93 ? -12.734 2.543 9.785 1.00 93.50 93 PRO A C 1
ATOM 665 O O . PRO A 1 93 ? -13.140 3.482 10.467 1.00 93.50 93 PRO A O 1
ATOM 668 N N . THR A 1 94 ? -13.560 1.686 9.192 1.00 91.88 94 THR A N 1
ATOM 669 C CA . THR A 1 94 ? -15.025 1.694 9.360 1.00 91.88 94 THR A CA 1
ATOM 670 C C . THR A 1 94 ? -15.520 0.493 10.166 1.00 91.88 94 THR A C 1
ATOM 672 O O . THR A 1 94 ? -16.711 0.390 10.448 1.00 91.88 94 THR A O 1
ATOM 675 N N . GLY A 1 95 ? -14.624 -0.429 10.527 1.00 86.62 95 GLY A N 1
ATOM 676 C CA . GLY A 1 95 ? -14.916 -1.608 11.336 1.00 86.62 95 GLY A CA 1
ATOM 677 C C . GLY A 1 95 ? -13.747 -1.996 12.242 1.00 86.62 95 GLY A C 1
ATOM 678 O O . GLY A 1 95 ? -12.769 -1.263 12.378 1.00 86.62 95 GLY A O 1
ATOM 679 N N . SER A 1 96 ? -13.847 -3.174 12.857 1.00 87.25 96 SER A N 1
ATOM 680 C CA . SER A 1 96 ? -12.853 -3.691 13.812 1.00 87.25 96 SER A CA 1
ATOM 681 C C . SER A 1 96 ? -11.588 -4.253 13.158 1.00 87.25 96 SER A C 1
ATOM 683 O O . SER A 1 96 ? -10.638 -4.595 13.855 1.00 87.25 96 SER A O 1
ATOM 685 N N . ALA A 1 97 ? -11.560 -4.373 11.832 1.00 91.12 97 ALA A N 1
ATOM 686 C CA . ALA A 1 97 ? -10.402 -4.834 11.084 1.00 91.12 97 ALA A CA 1
ATOM 687 C C . ALA A 1 97 ? -10.298 -4.081 9.759 1.00 91.12 97 ALA A C 1
ATOM 689 O O . ALA A 1 97 ? -11.311 -3.821 9.111 1.00 91.12 97 ALA A O 1
ATOM 690 N N . VAL A 1 98 ? -9.069 -3.766 9.361 1.00 94.44 98 VAL A N 1
ATOM 691 C CA . VAL A 1 98 ? -8.737 -3.194 8.058 1.00 94.44 98 VAL A CA 1
ATOM 692 C C . VAL A 1 98 ? -7.783 -4.143 7.356 1.00 94.44 98 VAL A C 1
ATOM 694 O O . VAL A 1 98 ? -6.746 -4.499 7.910 1.00 94.44 98 VAL A O 1
ATOM 697 N N . THR A 1 99 ? -8.107 -4.513 6.124 1.00 95.31 99 THR A N 1
ATOM 698 C CA . THR A 1 99 ? -7.211 -5.274 5.254 1.00 95.31 99 THR A CA 1
ATOM 699 C C . THR A 1 99 ? -6.824 -4.404 4.072 1.00 95.31 99 THR A C 1
ATOM 701 O O . THR A 1 99 ? -7.692 -3.899 3.363 1.00 95.31 99 THR A O 1
ATOM 704 N N . VAL A 1 100 ? -5.521 -4.242 3.862 1.00 96.56 100 VAL A N 1
ATOM 705 C CA . VAL A 1 100 ? -4.936 -3.538 2.721 1.00 96.56 100 VAL A CA 1
ATOM 706 C C . VAL A 1 100 ? -4.150 -4.546 1.902 1.00 96.56 100 VAL A C 1
ATOM 708 O O . VAL A 1 100 ? -3.261 -5.215 2.429 1.00 96.56 100 VAL A O 1
ATOM 711 N N . ALA A 1 101 ? -4.469 -4.656 0.618 1.00 95.56 101 ALA A N 1
ATOM 712 C CA . ALA A 1 101 ? -3.791 -5.551 -0.302 1.00 95.56 101 ALA A CA 1
ATOM 713 C C . ALA A 1 101 ? -3.383 -4.831 -1.587 1.00 95.56 101 ALA A C 1
ATOM 715 O O . ALA A 1 101 ? -4.103 -3.970 -2.084 1.00 95.56 101 ALA A O 1
ATOM 716 N N . VAL A 1 102 ? -2.245 -5.233 -2.144 1.00 96.75 102 VAL A N 1
ATOM 717 C CA . VAL A 1 102 ? -1.790 -4.837 -3.478 1.00 96.75 102 VAL A CA 1
ATOM 718 C C . VAL A 1 102 ? -1.684 -6.112 -4.316 1.00 96.75 102 VAL A C 1
ATOM 720 O O . VAL A 1 102 ? -0.799 -6.930 -4.050 1.00 96.75 102 VAL A O 1
ATOM 723 N N . PRO A 1 103 ? -2.610 -6.345 -5.266 1.00 95.44 103 PRO A N 1
ATOM 724 C CA . PRO A 1 103 ? -2.577 -7.507 -6.153 1.00 95.44 103 PRO A CA 1
ATOM 725 C C . PRO A 1 103 ? -1.317 -7.583 -7.032 1.00 95.44 103 PRO A C 1
ATOM 727 O O . PRO A 1 103 ? -0.566 -6.618 -7.166 1.00 95.44 103 PRO A O 1
ATOM 730 N N . ALA A 1 104 ? -1.106 -8.735 -7.672 1.00 94.06 104 ALA A N 1
ATOM 731 C CA . ALA A 1 104 ? -0.095 -8.882 -8.720 1.00 94.06 104 ALA A CA 1
ATOM 732 C C . ALA A 1 104 ? -0.473 -8.080 -9.983 1.00 94.06 104 ALA A C 1
ATOM 734 O O . ALA A 1 104 ? -1.658 -7.923 -10.285 1.00 94.06 104 ALA A O 1
ATOM 735 N N . GLY A 1 105 ? 0.528 -7.612 -10.731 1.00 92.38 105 GLY A N 1
ATOM 736 C CA . GLY A 1 105 ? 0.362 -6.888 -11.996 1.00 92.38 105 GLY A CA 1
ATOM 737 C C . GLY A 1 105 ? -0.123 -5.444 -11.849 1.00 92.38 105 GLY A C 1
ATOM 738 O O . GLY A 1 105 ? -0.774 -4.929 -12.751 1.00 92.38 105 GLY A O 1
ATOM 739 N N . LYS A 1 106 ? 0.126 -4.826 -10.695 1.00 94.31 106 LYS A N 1
ATOM 740 C CA . LYS A 1 106 ? -0.382 -3.509 -10.308 1.00 94.31 106 LYS A CA 1
ATOM 741 C C . LYS A 1 106 ? 0.621 -2.379 -10.411 1.00 94.31 106 LYS A C 1
ATOM 743 O O . LYS A 1 106 ? 0.208 -1.244 -10.556 1.00 94.31 106 LYS A O 1
ATOM 748 N N . PHE A 1 107 ? 1.905 -2.681 -10.333 1.00 92.75 107 PHE A N 1
ATOM 749 C CA . PHE A 1 107 ? 2.962 -1.694 -10.488 1.00 92.75 107 PHE A CA 1
ATOM 750 C C . PHE A 1 107 ? 4.152 -2.333 -11.196 1.00 92.75 107 PHE A C 1
ATOM 752 O O . PHE A 1 107 ? 4.346 -3.555 -11.129 1.00 92.75 107 PHE A O 1
ATOM 759 N N . ASP A 1 108 ? 4.950 -1.500 -11.853 1.00 93.62 108 ASP A N 1
ATOM 760 C CA . ASP A 1 108 ? 6.161 -1.898 -12.555 1.00 93.62 108 ASP A CA 1
ATOM 761 C C . ASP A 1 108 ? 7.363 -1.033 -12.166 1.00 93.62 108 ASP A C 1
ATOM 763 O O . ASP A 1 108 ? 7.236 0.100 -11.696 1.00 93.62 108 ASP A O 1
ATOM 767 N N . ASP A 1 109 ? 8.550 -1.615 -12.305 1.00 93.06 109 ASP A N 1
ATOM 768 C CA . ASP A 1 109 ? 9.813 -0.911 -12.086 1.00 93.06 109 ASP A CA 1
ATOM 769 C C . ASP A 1 109 ? 10.257 -0.113 -13.323 1.00 93.06 109 ASP A C 1
ATOM 771 O O . ASP A 1 109 ? 9.622 -0.144 -14.374 1.00 93.06 109 ASP A O 1
ATOM 775 N N . LEU A 1 110 ? 11.380 0.603 -13.218 1.00 90.75 110 LEU A N 1
ATOM 776 C CA . LEU A 1 110 ? 11.944 1.382 -14.331 1.00 90.75 110 LEU A CA 1
ATOM 777 C C . LEU A 1 110 ? 12.276 0.557 -15.591 1.00 90.75 110 LEU A C 1
ATOM 779 O O . LEU A 1 110 ? 12.426 1.135 -16.667 1.00 90.75 110 LEU A O 1
ATOM 783 N N . ALA A 1 111 ? 12.419 -0.765 -15.474 1.00 91.19 111 ALA A N 1
ATOM 784 C CA . ALA A 1 111 ? 12.621 -1.682 -16.592 1.00 91.19 111 ALA A CA 1
ATOM 785 C C . ALA A 1 111 ? 11.311 -2.323 -17.087 1.00 91.19 111 ALA A C 1
ATOM 787 O O . ALA A 1 111 ? 11.348 -3.170 -17.980 1.00 91.19 111 ALA A O 1
ATOM 788 N N . HIS A 1 112 ? 10.165 -1.891 -16.554 1.00 91.06 112 HIS A N 1
ATOM 789 C CA . HIS A 1 112 ? 8.822 -2.365 -16.879 1.00 91.06 112 HIS A CA 1
ATOM 790 C C . HIS A 1 112 ? 8.563 -3.834 -16.529 1.00 91.06 112 HIS A C 1
ATOM 792 O O . HIS A 1 112 ? 7.739 -4.505 -17.160 1.00 91.06 112 HIS A O 1
ATOM 798 N N . ASN A 1 113 ? 9.225 -4.345 -15.488 1.00 92.19 113 ASN A N 1
ATOM 799 C CA . ASN A 1 113 ? 8.841 -5.630 -14.917 1.00 92.19 113 ASN A CA 1
ATOM 800 C C . ASN A 1 113 ? 7.681 -5.423 -13.945 1.00 92.19 113 ASN A C 1
ATOM 802 O O . ASN A 1 113 ? 7.801 -4.675 -12.977 1.00 92.19 113 ASN A O 1
ATOM 806 N N . PHE A 1 114 ? 6.571 -6.122 -14.168 1.00 93.81 114 PHE A N 1
ATOM 807 C CA . PHE A 1 114 ? 5.417 -6.073 -13.272 1.00 93.81 114 PHE A CA 1
ATOM 808 C C . PHE A 1 114 ? 5.643 -6.884 -11.998 1.00 93.81 114 PHE A C 1
ATOM 810 O O . PHE A 1 114 ? 6.270 -7.947 -12.021 1.00 93.81 114 PHE A O 1
ATOM 817 N N . ASN A 1 115 ? 5.054 -6.439 -10.889 1.00 95.25 115 ASN A N 1
ATOM 818 C CA . ASN A 1 115 ? 5.038 -7.234 -9.668 1.00 95.25 115 ASN A CA 1
ATOM 819 C C . ASN A 1 115 ? 4.279 -8.553 -9.879 1.00 95.25 115 ASN A C 1
ATOM 821 O O . ASN A 1 115 ? 3.132 -8.581 -10.323 1.00 95.25 115 ASN A O 1
ATOM 825 N N . THR A 1 116 ? 4.906 -9.670 -9.528 1.00 93.75 116 THR A N 1
ATOM 826 C CA . THR A 1 116 ? 4.323 -11.011 -9.709 1.00 93.75 116 THR A CA 1
ATOM 827 C C . THR A 1 116 ? 3.644 -11.541 -8.451 1.00 93.75 116 THR A C 1
ATOM 829 O O . THR A 1 116 ? 2.835 -12.465 -8.522 1.00 93.75 116 THR A O 1
ATOM 832 N N . VAL A 1 117 ? 3.957 -10.953 -7.295 1.00 92.25 117 VAL A N 1
ATOM 833 C CA . VAL A 1 117 ? 3.466 -11.374 -5.982 1.00 92.25 117 VAL A CA 1
ATOM 834 C C . VAL A 1 117 ? 2.562 -10.291 -5.407 1.00 92.25 117 VAL A C 1
ATOM 836 O O . VAL A 1 117 ? 2.905 -9.107 -5.420 1.00 92.25 117 VAL A O 1
ATOM 839 N N . ALA A 1 118 ? 1.406 -10.713 -4.896 1.00 93.56 118 ALA A N 1
ATOM 840 C CA . ALA A 1 118 ? 0.511 -9.844 -4.149 1.00 93.56 118 ALA A CA 1
ATOM 841 C C . ALA A 1 118 ? 1.008 -9.667 -2.707 1.00 93.56 118 ALA A C 1
ATOM 843 O O . ALA A 1 118 ? 1.483 -10.618 -2.086 1.00 93.56 118 ALA A O 1
ATOM 844 N N . ALA A 1 119 ? 0.839 -8.469 -2.158 1.00 94.38 119 ALA A N 1
ATOM 845 C CA . ALA A 1 119 ? 1.129 -8.174 -0.760 1.00 94.38 119 ALA A CA 1
ATOM 846 C C . ALA A 1 119 ? -0.163 -7.880 -0.000 1.00 94.38 119 ALA A C 1
ATOM 848 O O . ALA A 1 119 ? -1.088 -7.281 -0.547 1.00 94.38 119 ALA A O 1
ATOM 849 N N . VAL A 1 120 ? -0.225 -8.280 1.268 1.00 95.31 120 VAL A N 1
ATOM 850 C CA . VAL A 1 120 ? -1.384 -8.051 2.133 1.00 95.31 120 VAL A CA 1
ATOM 851 C C . VAL A 1 120 ? -0.936 -7.702 3.546 1.00 95.31 120 VAL A C 1
ATOM 853 O O . VAL A 1 120 ? 0.002 -8.291 4.080 1.00 95.31 120 VAL A O 1
ATOM 856 N N . ASN A 1 121 ? -1.628 -6.752 4.161 1.00 95.25 121 ASN A N 1
ATOM 857 C CA . ASN A 1 121 ? -1.527 -6.428 5.575 1.00 95.25 121 ASN A CA 1
ATOM 858 C C . ASN A 1 121 ? -2.940 -6.381 6.169 1.00 95.25 121 ASN A C 1
ATOM 860 O O . ASN A 1 121 ? -3.846 -5.805 5.570 1.00 95.25 121 ASN A O 1
ATOM 864 N N . THR A 1 122 ? -3.136 -7.015 7.325 1.00 94.38 122 THR A N 1
ATOM 865 C CA . THR A 1 122 ? -4.393 -6.940 8.079 1.00 94.38 122 THR A CA 1
ATOM 866 C C . THR A 1 122 ? -4.109 -6.379 9.460 1.00 94.38 122 THR A C 1
ATOM 868 O O . THR A 1 122 ? -3.313 -6.943 10.210 1.00 94.38 122 THR A O 1
ATOM 871 N N . LEU A 1 123 ? -4.790 -5.288 9.791 1.00 92.44 123 LEU A N 1
ATOM 872 C CA . LEU A 1 123 ? -4.738 -4.630 11.084 1.00 92.44 123 LEU A CA 1
ATOM 873 C C . LEU A 1 123 ? -6.062 -4.839 11.817 1.00 92.44 123 LEU A C 1
ATOM 875 O O . LEU A 1 123 ? -7.123 -4.489 11.303 1.00 92.44 123 LEU A O 1
ATOM 879 N N . ILE A 1 124 ? -5.994 -5.349 13.044 1.00 90.50 124 ILE A N 1
ATOM 880 C CA . ILE A 1 124 ? -7.136 -5.382 13.961 1.00 90.50 124 ILE A CA 1
ATOM 881 C C . ILE A 1 124 ? -7.155 -4.074 14.758 1.00 90.50 124 ILE A C 1
ATOM 883 O O . ILE A 1 124 ? -6.169 -3.720 15.407 1.00 90.50 124 ILE A O 1
ATOM 887 N N . ILE A 1 125 ? -8.277 -3.358 14.717 1.00 86.94 125 ILE A N 1
ATOM 888 C CA . ILE A 1 125 ? -8.510 -2.154 15.513 1.00 86.94 125 ILE A CA 1
ATOM 889 C C . ILE A 1 125 ? -8.972 -2.605 16.896 1.00 86.94 125 ILE A C 1
ATOM 891 O O . ILE A 1 125 ? -10.128 -2.980 17.087 1.00 86.94 125 ILE A O 1
ATOM 895 N N . GLN A 1 126 ? -8.058 -2.598 17.865 1.00 71.31 126 GLN A N 1
ATOM 896 C CA . GLN A 1 126 ? -8.433 -2.809 19.259 1.00 71.31 126 GLN A CA 1
ATOM 897 C C . GLN A 1 126 ? -9.173 -1.566 19.758 1.00 71.31 126 GLN A C 1
ATOM 899 O O . GLN A 1 126 ? -8.610 -0.475 19.801 1.00 71.31 126 GLN A O 1
ATOM 904 N N . THR A 1 127 ? -10.446 -1.727 20.108 1.00 58.38 127 THR A N 1
ATOM 905 C CA . THR A 1 127 ? -11.285 -0.672 20.698 1.00 58.38 127 THR A CA 1
ATOM 906 C C . THR A 1 127 ? -11.298 -0.720 22.224 1.00 58.38 127 THR A C 1
ATOM 908 O O . THR A 1 127 ? -12.210 -0.168 22.835 1.00 58.38 127 THR A O 1
ATOM 911 N N . ASP A 1 128 ? -10.341 -1.402 22.857 1.00 53.09 128 ASP A N 1
ATOM 912 C CA . ASP A 1 128 ? -10.348 -1.516 24.312 1.00 53.09 128 ASP A CA 1
ATOM 913 C C . ASP A 1 128 ? -10.009 -0.162 24.950 1.00 53.09 128 ASP A C 1
ATOM 915 O O . ASP A 1 128 ? -8.988 0.460 24.651 1.00 53.09 128 ASP A O 1
ATOM 919 N N . GLY A 1 129 ? -10.919 0.329 25.790 1.00 48.28 129 GLY A N 1
ATOM 920 C CA . GLY A 1 129 ? -10.805 1.586 26.523 1.00 48.28 129 GLY A CA 1
ATOM 921 C C . GLY A 1 129 ? -9.794 1.522 27.668 1.00 48.28 129 GLY A C 1
ATOM 922 O O . GLY A 1 129 ? -10.117 1.910 28.787 1.00 48.28 129 GLY A O 1
ATOM 923 N N . GLY A 1 130 ? -8.576 1.059 27.404 1.00 41.72 130 GLY A N 1
ATOM 924 C CA . GLY A 1 130 ? -7.498 0.957 28.375 1.00 41.72 130 GLY A CA 1
ATOM 925 C C . GLY A 1 130 ? -6.157 1.118 27.678 1.00 41.72 130 GLY A C 1
ATOM 926 O O . GLY A 1 130 ? -5.870 0.433 26.703 1.00 41.72 130 GLY A O 1
ATOM 927 N N . GLY A 1 131 ? -5.335 2.055 28.156 1.00 46.03 131 GLY A N 1
ATOM 928 C CA . GLY A 1 131 ? -3.996 2.304 27.629 1.00 46.03 131 GLY A CA 1
ATOM 929 C C . GLY A 1 131 ? -3.126 1.047 27.666 1.00 46.03 131 GLY A C 1
ATOM 930 O O . GLY A 1 131 ? -2.501 0.753 28.677 1.00 46.03 131 GLY A O 1
ATOM 931 N N . GLY A 1 132 ? -3.076 0.325 26.550 1.00 42.44 132 GLY A N 1
ATOM 932 C CA . GLY A 1 132 ? -2.167 -0.785 26.304 1.00 42.44 132 GLY A CA 1
ATOM 933 C C . GLY A 1 132 ? -1.151 -0.374 25.249 1.00 42.44 132 GLY A C 1
ATOM 934 O O . GLY A 1 132 ? -1.502 -0.089 24.106 1.00 42.44 132 GLY A O 1
ATOM 935 N N . THR A 1 133 ? 0.117 -0.306 25.639 1.00 38.19 133 THR A N 1
ATOM 936 C CA . THR A 1 133 ? 1.258 -0.034 24.760 1.00 38.19 133 THR A CA 1
ATOM 937 C C . THR A 1 133 ? 1.276 -1.008 23.584 1.00 38.19 133 THR A C 1
ATOM 939 O O . THR A 1 133 ? 1.489 -2.207 23.761 1.00 38.19 133 THR A O 1
ATOM 942 N N . GLY A 1 134 ? 1.044 -0.478 22.382 1.00 47.84 134 GLY A N 1
ATOM 943 C CA . GLY A 1 134 ? 1.007 -1.249 21.149 1.00 47.84 134 GLY A CA 1
ATOM 944 C C . GLY A 1 134 ? 2.303 -2.017 20.899 1.00 47.84 134 GLY A C 1
ATOM 945 O O . GLY A 1 134 ? 3.394 -1.456 20.931 1.00 47.84 134 GLY A O 1
ATOM 946 N N . THR A 1 135 ? 2.161 -3.301 20.592 1.00 38.81 135 THR A N 1
ATOM 947 C CA . THR A 1 135 ? 3.184 -4.088 19.906 1.00 38.81 135 THR A CA 1
ATOM 948 C C . THR A 1 135 ? 2.542 -4.611 18.631 1.00 38.81 135 THR A C 1
ATOM 950 O O . THR A 1 135 ? 1.654 -5.460 18.663 1.00 38.81 135 THR A O 1
ATOM 953 N N . GLY A 1 136 ? 2.952 -4.039 17.497 1.00 49.22 136 GLY A N 1
ATOM 954 C CA . GLY A 1 136 ? 2.821 -4.720 16.215 1.00 49.22 136 GLY A CA 1
ATOM 955 C C . GLY A 1 136 ? 3.616 -6.025 16.275 1.00 49.22 136 GLY A C 1
ATOM 956 O O . GLY A 1 136 ? 4.691 -6.049 16.865 1.00 49.22 136 GLY A O 1
ATOM 957 N N . ALA A 1 137 ? 3.069 -7.071 15.652 1.00 47.38 137 ALA A N 1
ATOM 958 C CA . ALA A 1 137 ? 3.388 -8.497 15.801 1.00 47.38 137 ALA A CA 1
ATOM 959 C C . ALA A 1 137 ? 2.557 -9.201 16.888 1.00 47.38 137 ALA A C 1
ATOM 961 O O . ALA A 1 137 ? 2.964 -9.344 18.037 1.00 47.38 137 ALA A O 1
ATOM 962 N N . SER A 1 138 ? 1.405 -9.750 16.488 1.00 46.56 138 SER A N 1
ATOM 963 C CA . SER A 1 138 ? 0.775 -10.843 17.234 1.00 46.56 138 SER A CA 1
ATOM 964 C C . SER A 1 138 ? 1.535 -12.148 16.977 1.00 46.56 138 SER A C 1
ATOM 966 O O . SER A 1 138 ? 1.045 -13.053 16.312 1.00 46.56 138 SER A O 1
ATOM 968 N N . THR A 1 139 ? 2.740 -12.272 17.528 1.00 41.06 139 THR A N 1
ATOM 969 C CA . THR A 1 139 ? 3.095 -13.538 18.175 1.00 41.06 139 THR A CA 1
ATOM 970 C C . THR A 1 139 ? 2.310 -13.566 19.475 1.00 41.06 139 THR A C 1
ATOM 972 O O . THR A 1 139 ? 2.436 -12.641 20.272 1.00 41.06 139 THR A O 1
ATOM 975 N N . ALA A 1 140 ? 1.447 -14.563 19.653 1.00 48.53 140 ALA A N 1
ATOM 976 C CA . ALA A 1 140 ? 0.624 -14.712 20.844 1.00 48.53 140 ALA A CA 1
ATOM 977 C C . ALA A 1 140 ? 1.496 -14.659 22.111 1.00 48.53 140 ALA A C 1
ATOM 979 O O . ALA A 1 140 ? 2.174 -15.628 22.448 1.00 48.53 140 ALA A O 1
ATOM 980 N N . LEU A 1 141 ? 1.487 -13.524 22.811 1.00 47.59 14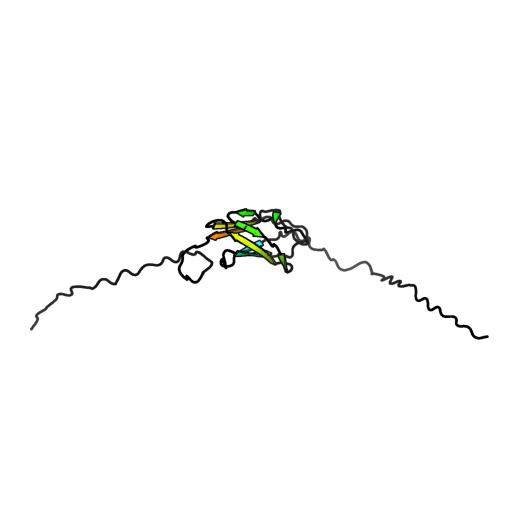1 LEU A N 1
ATOM 981 C CA . LEU A 1 141 ? 1.935 -13.463 24.192 1.00 47.59 141 LEU A CA 1
ATOM 982 C C . LEU A 1 141 ? 0.828 -14.125 25.005 1.00 47.59 141 LEU A C 1
ATOM 984 O O . L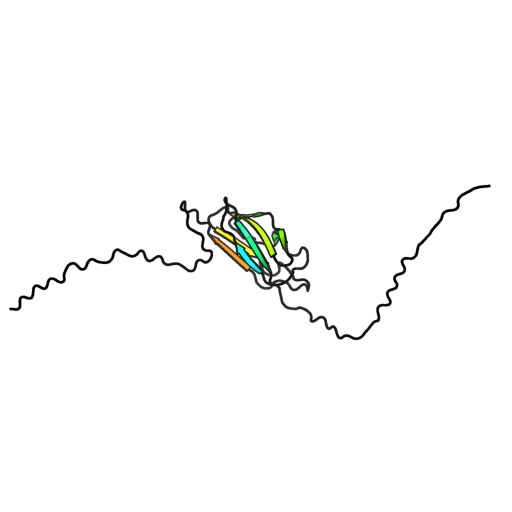EU A 1 141 ? -0.194 -13.515 25.307 1.00 47.59 141 LEU A O 1
ATOM 988 N N . VAL A 1 142 ? 0.998 -15.417 25.274 1.00 48.69 142 VAL A N 1
ATOM 989 C CA . VAL A 1 142 ? 0.182 -16.119 26.259 1.00 48.69 142 VAL A CA 1
ATOM 990 C C . VAL A 1 142 ? 0.508 -15.487 27.609 1.00 48.69 142 VAL A C 1
ATOM 992 O O . VAL A 1 142 ? 1.550 -15.771 28.197 1.00 48.69 142 VAL A O 1
ATOM 995 N N . SER A 1 143 ? -0.358 -14.591 28.081 1.00 59.03 143 SER A N 1
ATOM 996 C CA . SER A 1 143 ? -0.350 -14.172 29.479 1.00 59.03 143 SER A CA 1
ATOM 997 C C . SER A 1 143 ? -0.801 -15.368 30.305 1.00 59.03 143 SER A C 1
ATOM 999 O O . SER A 1 143 ? -1.990 -15.675 30.369 1.00 59.03 143 SER A O 1
ATOM 1001 N N . PHE A 1 144 ? 0.146 -16.082 30.904 1.00 50.16 144 PHE A N 1
ATOM 1002 C CA . PHE A 1 144 ? -0.179 -16.959 32.017 1.00 50.16 144 PHE A CA 1
ATOM 1003 C C . PHE A 1 144 ? -0.485 -16.047 33.203 1.00 50.16 144 PHE A C 1
ATOM 1005 O O . PHE A 1 144 ? 0.424 -15.446 33.773 1.00 50.16 144 PHE A O 1
ATOM 1012 N N . GLU A 1 145 ? -1.765 -15.885 33.529 1.00 64.62 145 GLU A N 1
ATOM 1013 C CA . GLU A 1 145 ? -2.160 -15.359 34.831 1.00 64.62 145 GLU A CA 1
ATOM 1014 C C . GLU A 1 145 ? -1.565 -16.309 35.879 1.00 64.62 145 GLU A C 1
ATOM 1016 O O . GLU A 1 145 ? -1.909 -17.492 35.922 1.00 64.62 145 GLU A O 1
ATOM 1021 N N . GLU A 1 146 ? -0.572 -15.838 36.637 1.00 58.47 146 GLU A N 1
ATOM 1022 C CA . GLU A 1 146 ? 0.016 -16.624 37.718 1.00 58.47 146 GLU A CA 1
ATOM 1023 C C . GLU A 1 146 ? -1.051 -16.760 38.802 1.00 58.47 146 GLU A C 1
ATOM 1025 O O . GLU A 1 146 ? -1.334 -15.830 39.555 1.00 58.47 146 GLU A O 1
ATOM 1030 N N . ALA A 1 147 ? -1.708 -17.918 38.825 1.00 61.78 147 ALA A N 1
ATOM 1031 C CA . ALA A 1 147 ? -2.550 -18.302 39.939 1.00 61.78 147 ALA A CA 1
ATOM 1032 C C . ALA A 1 147 ? -1.674 -18.306 41.193 1.00 61.78 147 ALA A C 1
ATOM 1034 O O . ALA A 1 147 ? -0.685 -19.036 41.229 1.00 61.78 147 ALA A O 1
ATOM 1035 N N . THR A 1 148 ? -2.058 -17.494 42.185 1.00 57.91 148 THR A N 1
ATOM 1036 C CA . THR A 1 148 ? -1.421 -17.386 43.503 1.00 57.91 148 THR A CA 1
ATOM 1037 C C . THR A 1 148 ? -0.801 -18.710 43.935 1.00 57.91 148 THR A C 1
ATOM 1039 O O . THR A 1 148 ? -1.519 -19.702 44.091 1.00 57.91 148 THR A O 1
ATOM 1042 N N . ALA A 1 149 ? 0.520 -18.699 44.134 1.00 61.78 149 ALA A N 1
ATOM 1043 C CA . ALA A 1 149 ? 1.285 -19.829 44.642 1.00 61.78 149 ALA A CA 1
ATOM 1044 C C . ALA A 1 149 ? 0.509 -20.620 45.719 1.00 61.78 149 ALA A C 1
ATOM 1046 O O . ALA A 1 149 ? 0.039 -20.024 46.697 1.00 61.78 149 ALA A O 1
ATOM 1047 N N . PRO A 1 150 ? 0.365 -21.954 45.587 1.00 67.06 150 PRO A N 1
ATOM 1048 C CA . PRO A 1 150 ? -0.315 -22.745 46.600 1.00 67.06 150 PRO A CA 1
ATOM 1049 C C . PRO A 1 150 ? 0.456 -22.642 47.918 1.00 67.06 150 PRO A C 1
ATOM 1051 O O . PRO A 1 150 ? 1.644 -22.965 47.991 1.00 67.06 150 PRO A O 1
ATOM 1054 N N . THR A 1 151 ? -0.214 -22.200 48.981 1.00 66.94 151 THR A N 1
ATOM 1055 C CA . THR A 1 151 ? 0.351 -22.264 50.325 1.00 66.94 151 THR A CA 1
ATOM 1056 C C . THR A 1 151 ? 0.441 -23.728 50.735 1.00 66.94 151 THR A C 1
ATOM 1058 O O . THR A 1 151 ? -0.560 -24.445 50.817 1.00 66.94 151 THR A O 1
ATOM 1061 N N . LEU A 1 152 ? 1.660 -24.200 50.991 1.00 59.28 152 LEU A N 1
ATOM 1062 C CA . LEU A 1 152 ? 1.876 -25.543 51.504 1.00 59.28 152 LEU A CA 1
ATOM 1063 C C . LEU A 1 152 ? 1.435 -25.596 52.972 1.00 59.28 152 LEU A C 1
ATOM 1065 O O . LEU A 1 152 ? 2.221 -25.409 53.901 1.00 59.28 152 LEU A O 1
ATOM 1069 N N . THR A 1 153 ? 0.146 -25.833 53.182 1.00 63.75 153 THR A N 1
ATOM 1070 C CA . THR A 1 153 ? -0.410 -26.063 54.513 1.00 63.75 153 THR A CA 1
ATOM 1071 C C . THR A 1 153 ? -0.118 -27.511 54.895 1.00 63.75 153 THR A C 1
ATOM 1073 O O . THR A 1 153 ? -0.923 -28.400 54.641 1.00 63.75 153 THR A O 1
ATOM 1076 N N . GLY A 1 154 ? 1.064 -27.759 55.461 1.00 65.50 154 GLY A N 1
ATOM 1077 C CA . GLY A 1 154 ? 1.374 -29.033 56.106 1.00 65.50 154 GLY A CA 1
ATOM 1078 C C . GLY A 1 154 ? 2.711 -29.649 55.715 1.00 65.50 154 GLY A C 1
ATOM 1079 O O . GLY A 1 154 ? 2.764 -30.553 54.892 1.00 65.50 154 GLY A O 1
ATOM 1080 N N . PHE A 1 155 ? 3.766 -29.281 56.436 1.00 59.66 155 PHE A N 1
ATOM 1081 C CA . PHE A 1 155 ? 4.727 -30.286 56.893 1.00 59.66 155 PHE A CA 1
ATOM 1082 C C . PHE A 1 155 ? 4.454 -30.546 58.374 1.00 59.66 155 PHE A C 1
ATOM 1084 O O . PHE A 1 155 ? 5.256 -30.226 59.245 1.00 59.66 155 PHE A O 1
ATOM 1091 N N . GLY A 1 156 ? 3.246 -31.046 58.660 1.00 68.81 156 GLY A N 1
ATOM 1092 C CA . GLY A 1 156 ? 2.905 -31.560 59.979 1.00 68.81 156 GLY A CA 1
ATOM 1093 C C . GLY A 1 156 ? 3.792 -32.763 60.281 1.00 68.81 156 GLY A C 1
ATOM 1094 O O . GLY A 1 156 ? 3.461 -33.880 59.906 1.00 68.81 156 GLY A O 1
ATOM 1095 N N . GLY A 1 157 ? 4.928 -32.503 60.917 1.00 57.34 157 GLY A N 1
ATOM 1096 C CA . GLY A 1 157 ? 5.896 -33.494 61.359 1.00 57.34 157 GLY A CA 1
ATOM 1097 C C . GLY A 1 157 ? 6.505 -33.033 62.671 1.00 57.34 157 GLY A C 1
ATOM 1098 O O . GLY A 1 157 ? 7.609 -32.505 62.703 1.00 57.34 157 GLY A O 1
ATOM 1099 N N . ALA A 1 158 ? 5.736 -33.177 63.748 1.00 63.09 158 ALA A N 1
ATOM 1100 C CA . ALA A 1 158 ? 6.303 -33.308 65.077 1.00 63.09 158 ALA A CA 1
ATOM 1101 C C . ALA A 1 158 ? 6.917 -34.714 65.163 1.00 63.09 158 ALA A C 1
ATOM 1103 O O . ALA A 1 158 ? 6.206 -35.687 65.391 1.00 63.09 158 ALA A O 1
ATOM 1104 N N . GLU A 1 159 ? 8.215 -34.818 64.918 1.00 68.12 159 GLU A N 1
ATOM 1105 C CA . GLU A 1 159 ? 9.059 -35.883 65.461 1.00 68.12 159 GLU A CA 1
ATOM 1106 C C . GLU A 1 159 ? 9.850 -35.200 66.587 1.00 68.12 159 GLU A C 1
ATOM 1108 O O . GLU A 1 159 ? 10.723 -34.375 66.348 1.00 68.12 159 GLU A O 1
ATOM 1113 N N . ASP A 1 160 ? 9.369 -35.198 67.830 1.00 66.19 160 ASP A N 1
ATOM 1114 C CA . ASP A 1 160 ? 9.540 -36.300 68.784 1.00 66.19 160 ASP A CA 1
ATOM 1115 C C . ASP A 1 160 ? 10.675 -37.257 68.404 1.00 66.19 160 ASP A C 1
ATOM 1117 O O . ASP A 1 160 ? 10.465 -38.304 67.799 1.00 66.19 160 ASP A O 1
ATOM 1121 N N . ALA A 1 161 ? 11.892 -36.877 68.774 1.00 49.88 161 ALA A N 1
ATOM 1122 C CA . ALA A 1 161 ? 12.895 -37.830 69.209 1.00 49.88 161 ALA A CA 1
ATOM 1123 C C . ALA A 1 161 ? 13.812 -37.139 70.226 1.00 49.88 161 ALA A C 1
ATOM 1125 O O . ALA A 1 161 ? 14.300 -36.033 70.003 1.00 49.88 161 ALA A O 1
ATOM 1126 N N . THR A 1 162 ? 13.934 -37.814 71.363 1.00 57.66 162 THR A N 1
ATOM 1127 C CA . THR A 1 162 ? 14.692 -37.514 72.585 1.00 57.66 162 THR A CA 1
ATOM 1128 C C . THR A 1 162 ? 16.126 -37.037 72.375 1.00 57.66 162 THR A C 1
ATOM 1130 O O . THR A 1 162 ? 16.809 -37.581 71.480 1.00 57.66 162 THR A O 1
#

Sequence (162 aa):
MDHFGKTFILSTCALAASLLISACGGGSATDTVPPTVAITSSAATNGTVIYTFAFNKELAANTFVLEDILVTGGTAVNLSQVDATHFRMTVTPTGSAVTVAVPAGKFDDLAHNFNTVAAVNTLIIQTDGGGGTGTGASTALVSFEEATAPTLTGFGGAEDAT

pLDDT: mean 76.72, std 20.68, range [37.22, 97.19]

Radius of gyration: 32.67 Å; chains: 1; bounding box: 49×102×110 Å